Protein AF-I0HF32-F1 (afdb_monomer)

Solvent-accessible surface area (backbone atoms only — not comparable to full-atom values): 5899 Å² total; per-residue (Å²): 113,72,65,62,54,22,51,52,36,23,74,73,72,31,42,69,55,13,40,58,46,56,74,66,63,75,55,84,82,40,34,67,54,26,44,52,48,14,53,31,27,43,77,69,68,38,50,72,63,14,45,55,25,34,50,52,18,40,72,60,41,89,78,58,72,67,42,55,51,43,52,50,53,50,48,52,65,64,71,58,73,78,86,79,83,81,74,80,85,89,84,83,84,91,82,90,82,84,135

Radius of gyration: 16.31 Å; Cα contacts (8 Å, |Δi|>4): 89; chains: 1; bounding box: 28×50×36 Å

Structure (mmCIF, N/CA/C/O backbone):
data_AF-I0HF32-F1
#
_entry.id   AF-I0HF32-F1
#
loop_
_atom_site.group_PDB
_atom_site.id
_atom_site.type_symbol
_atom_site.label_atom_id
_atom_site.label_alt_id
_atom_site.label_comp_id
_atom_site.label_asym_id
_atom_site.label_entity_id
_atom_site.label_seq_id
_atom_site.pdbx_PDB_ins_code
_atom_site.Cartn_x
_atom_site.Cartn_y
_atom_site.Cartn_z
_atom_site.occupancy
_atom_site.B_iso_or_equiv
_atom_site.auth_seq_id
_atom_site.auth_comp_id
_atom_site.auth_asym_id
_atom_site.auth_atom_id
_atom_site.pdbx_PDB_model_num
ATOM 1 N N . MET A 1 1 ? 0.599 11.928 -14.408 1.00 61.50 1 MET A N 1
ATOM 2 C CA . MET A 1 1 ? 0.471 10.528 -13.948 1.00 61.50 1 MET A CA 1
ATOM 3 C C . MET A 1 1 ? -0.705 10.465 -12.986 1.00 61.50 1 MET A C 1
ATOM 5 O O . MET A 1 1 ? -0.669 11.162 -11.979 1.00 61.50 1 MET A O 1
ATOM 9 N N . GLU A 1 2 ? -1.754 9.706 -13.296 1.00 77.75 2 GLU A N 1
ATOM 10 C CA . GLU A 1 2 ? -3.002 9.668 -12.506 1.00 77.75 2 GLU A CA 1
ATOM 11 C C . GLU A 1 2 ? -2.818 9.133 -11.075 1.00 77.75 2 GLU A C 1
ATOM 13 O O . GLU A 1 2 ? -3.570 9.503 -10.177 1.00 77.75 2 GLU A O 1
ATOM 18 N N . LEU A 1 3 ? -1.748 8.372 -10.823 1.00 81.50 3 LEU A N 1
ATOM 19 C CA . LEU A 1 3 ? -1.357 7.955 -9.475 1.00 81.50 3 LEU A CA 1
ATOM 20 C C . LEU A 1 3 ? -1.070 9.148 -8.544 1.00 81.50 3 LEU A C 1
ATOM 22 O O . LEU A 1 3 ? -1.487 9.132 -7.390 1.00 81.50 3 LEU A O 1
ATOM 26 N N . ASN A 1 4 ? -0.437 10.217 -9.047 1.00 84.62 4 ASN A N 1
ATOM 27 C CA . ASN A 1 4 ? -0.168 11.421 -8.246 1.00 84.62 4 ASN A CA 1
ATOM 28 C C . ASN A 1 4 ? -1.471 12.097 -7.798 1.00 84.62 4 ASN A C 1
ATOM 30 O O . ASN A 1 4 ? -1.550 12.618 -6.690 1.00 84.62 4 ASN A O 1
ATOM 34 N N . ARG A 1 5 ? -2.509 12.051 -8.644 1.00 84.88 5 ARG A N 1
ATOM 35 C CA . ARG A 1 5 ? -3.841 12.558 -8.299 1.00 84.88 5 ARG A CA 1
ATOM 36 C C . ARG A 1 5 ? -4.499 11.689 -7.232 1.00 84.88 5 ARG A C 1
ATOM 38 O O . ARG A 1 5 ? -5.090 12.231 -6.308 1.00 84.88 5 ARG A O 1
ATOM 45 N N . ALA A 1 6 ? -4.382 10.367 -7.339 1.00 86.88 6 ALA A N 1
ATOM 46 C CA . ALA A 1 6 ? -4.932 9.452 -6.344 1.00 86.88 6 ALA A CA 1
ATOM 47 C C . ALA A 1 6 ? -4.317 9.670 -4.952 1.00 86.88 6 ALA A C 1
ATOM 49 O O . ALA A 1 6 ? -5.038 9.665 -3.960 1.00 86.88 6 ALA A O 1
ATOM 50 N N . ILE A 1 7 ? -3.003 9.920 -4.891 1.00 85.75 7 ILE A N 1
ATOM 51 C CA . ILE A 1 7 ? -2.303 10.267 -3.648 1.00 85.75 7 ILE A CA 1
ATOM 52 C C . ILE A 1 7 ? -2.806 11.607 -3.110 1.00 85.75 7 ILE A C 1
ATOM 54 O O . ILE A 1 7 ? -3.208 11.671 -1.958 1.00 85.75 7 ILE A O 1
ATOM 58 N N . ALA A 1 8 ? -2.856 12.655 -3.938 1.00 91.25 8 ALA A N 1
ATOM 59 C CA . ALA A 1 8 ? -3.351 13.960 -3.498 1.00 91.25 8 ALA A CA 1
ATOM 60 C C . ALA A 1 8 ? -4.774 13.870 -2.916 1.00 91.25 8 ALA A C 1
ATOM 62 O O . ALA A 1 8 ? -5.031 14.411 -1.848 1.00 91.25 8 ALA A O 1
ATOM 63 N N . VAL A 1 9 ? -5.664 13.113 -3.565 1.00 91.31 9 VAL A N 1
ATOM 64 C CA . VAL A 1 9 ? -7.029 12.868 -3.076 1.00 91.31 9 VAL A CA 1
ATOM 65 C C . VAL A 1 9 ? -7.038 12.055 -1.781 1.00 91.31 9 VAL A C 1
ATOM 67 O O . VAL A 1 9 ? -7.832 12.346 -0.892 1.00 91.31 9 VAL A O 1
ATOM 70 N N . ALA A 1 10 ? -6.154 11.065 -1.629 1.00 88.88 10 ALA A N 1
ATOM 71 C CA . ALA A 1 10 ? -6.032 10.320 -0.376 1.00 88.88 10 ALA A CA 1
ATOM 72 C C . ALA A 1 10 ? -5.659 11.218 0.813 1.00 88.88 10 ALA A C 1
ATOM 74 O O . ALA A 1 10 ? -6.113 10.980 1.933 1.00 88.88 10 ALA A O 1
ATOM 75 N N . GLU A 1 11 ? -4.837 12.236 0.563 1.00 89.19 11 GLU A N 1
ATOM 76 C CA . GLU A 1 11 ? -4.386 13.188 1.576 1.00 89.19 11 GLU A CA 1
ATOM 77 C C . GLU A 1 11 ? -5.440 14.262 1.885 1.00 89.19 11 GLU A C 1
ATOM 79 O O . GLU A 1 11 ? -5.537 14.699 3.027 1.00 89.19 11 GLU A O 1
ATOM 84 N N . THR A 1 12 ? -6.257 14.669 0.905 1.00 93.94 12 THR A N 1
ATOM 85 C CA . THR A 1 12 ? -7.275 15.719 1.094 1.00 93.94 12 THR A CA 1
ATOM 86 C C . THR A 1 12 ? -8.647 15.188 1.499 1.00 93.94 12 THR A C 1
ATOM 88 O O . THR A 1 12 ? -9.309 15.772 2.350 1.00 93.94 12 THR A O 1
ATOM 91 N N . GLU A 1 13 ? -9.100 14.105 0.869 1.00 90.44 13 GLU A N 1
ATOM 92 C CA . GLU A 1 13 ? -10.446 13.530 1.029 1.00 90.44 13 GLU A CA 1
ATOM 93 C C . GLU A 1 13 ? -10.428 12.211 1.815 1.00 90.44 13 GLU A C 1
ATOM 95 O O . GLU A 1 13 ? -11.476 11.671 2.169 1.00 90.44 13 GLU A O 1
ATOM 100 N N . GLY A 1 14 ? -9.237 11.687 2.103 1.00 90.56 14 GLY A N 1
ATOM 101 C CA . GLY A 1 14 ? -9.041 10.481 2.891 1.00 90.56 14 GLY A CA 1
ATOM 102 C C . GLY A 1 14 ? -8.751 9.228 2.058 1.00 90.56 14 GLY A C 1
ATOM 103 O O . GLY A 1 14 ? -8.977 9.175 0.842 1.00 90.56 14 GLY A O 1
ATOM 104 N N . PRO A 1 15 ? -8.253 8.167 2.718 1.00 90.31 15 PRO A N 1
ATOM 105 C CA . PRO A 1 15 ? -7.677 7.004 2.046 1.00 90.31 15 PRO A CA 1
ATOM 106 C C . PRO A 1 15 ? -8.678 6.239 1.170 1.00 90.31 15 PRO A C 1
ATOM 108 O O . PRO A 1 15 ? -8.294 5.664 0.154 1.00 90.31 15 PRO A O 1
ATOM 111 N N . GLU A 1 16 ? -9.964 6.274 1.515 1.00 92.06 16 GLU A N 1
ATOM 112 C CA . GLU A 1 16 ? -11.036 5.638 0.746 1.00 92.06 16 GLU A CA 1
ATOM 113 C C . GLU A 1 16 ? -11.263 6.311 -0.616 1.00 92.06 16 GLU 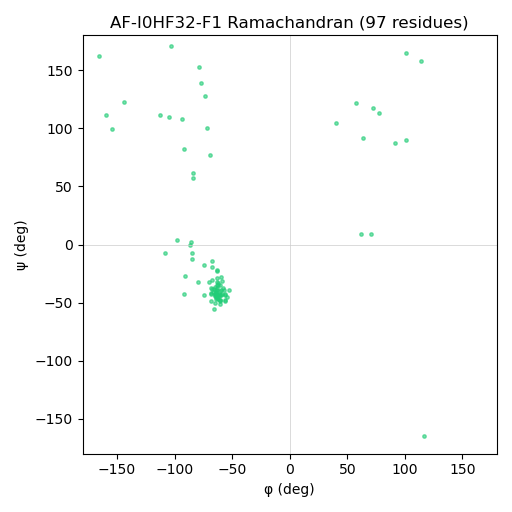A C 1
ATOM 115 O O . GLU A 1 16 ? -11.474 5.636 -1.627 1.00 92.06 16 GLU A O 1
ATOM 120 N N . ALA A 1 17 ? -11.170 7.643 -0.668 1.00 92.12 17 ALA A N 1
ATOM 121 C CA . ALA A 1 17 ? -11.303 8.403 -1.905 1.00 92.12 17 ALA A CA 1
ATOM 122 C C . ALA A 1 17 ? -10.122 8.150 -2.847 1.00 92.12 17 ALA A C 1
ATOM 124 O O . ALA A 1 17 ? -10.322 7.897 -4.038 1.00 92.12 17 ALA A O 1
ATOM 125 N N . GLY A 1 18 ? -8.904 8.125 -2.301 1.00 90.94 18 GLY A N 1
ATOM 126 C CA . GLY A 1 18 ? -7.712 7.744 -3.054 1.00 90.94 18 GLY A CA 1
ATOM 127 C C . GLY A 1 18 ? -7.798 6.316 -3.589 1.00 90.94 18 GLY A C 1
ATOM 128 O O . GLY A 1 18 ? -7.504 6.080 -4.761 1.00 90.94 18 GLY A O 1
ATOM 129 N N . LEU A 1 19 ? -8.270 5.369 -2.769 1.00 91.88 19 LEU A N 1
ATOM 130 C CA . LEU A 1 19 ? -8.378 3.960 -3.148 1.00 91.88 19 LEU A CA 1
ATOM 131 C C . LEU A 1 19 ? -9.326 3.764 -4.337 1.00 91.88 19 LEU A C 1
ATOM 133 O O . LEU A 1 19 ? -8.974 3.056 -5.276 1.00 91.88 19 LEU A O 1
ATOM 137 N N . ARG A 1 20 ? -10.476 4.454 -4.353 1.00 92.25 20 ARG A N 1
ATOM 138 C CA . ARG A 1 20 ? -11.412 4.425 -5.492 1.00 92.25 20 ARG A CA 1
ATOM 139 C C . ARG A 1 20 ? -10.761 4.860 -6.802 1.00 92.25 20 ARG A C 1
ATOM 141 O O . ARG A 1 20 ? -11.047 4.278 -7.843 1.00 92.25 20 ARG A O 1
ATOM 148 N N . ILE A 1 21 ? -9.896 5.874 -6.757 1.00 90.81 21 ILE A N 1
ATOM 149 C CA . ILE A 1 21 ? -9.162 6.320 -7.944 1.00 90.81 21 ILE A CA 1
ATOM 150 C C . ILE A 1 21 ? -8.164 5.242 -8.354 1.00 90.81 21 ILE A C 1
ATOM 152 O O . ILE A 1 21 ? -8.152 4.859 -9.517 1.00 90.81 21 ILE A O 1
ATOM 156 N N . VAL A 1 22 ? -7.376 4.725 -7.404 1.00 89.12 22 VAL A N 1
ATOM 157 C CA . VAL A 1 22 ? -6.372 3.680 -7.653 1.00 89.12 22 VAL A CA 1
ATOM 158 C C . VAL A 1 22 ? -6.988 2.428 -8.288 1.00 89.12 22 VAL A C 1
ATOM 160 O O . VAL A 1 22 ? -6.464 1.955 -9.294 1.00 89.12 22 VAL A O 1
ATOM 163 N N . ASP A 1 23 ? -8.097 1.910 -7.753 1.00 88.38 23 ASP A N 1
ATOM 164 C CA . ASP A 1 23 ? -8.789 0.738 -8.315 1.00 88.38 23 ASP A CA 1
ATOM 165 C C . ASP A 1 23 ? -9.343 1.005 -9.732 1.00 88.38 23 ASP A C 1
ATOM 167 O O . ASP A 1 23 ? -9.504 0.068 -10.513 1.00 88.38 23 ASP A O 1
ATOM 171 N N . GLY A 1 24 ? -9.577 2.270 -10.101 1.00 86.88 24 GLY A N 1
ATOM 172 C CA . GLY A 1 24 ? -10.054 2.672 -11.426 1.00 86.88 24 GLY A CA 1
ATOM 173 C C . GLY A 1 24 ? -8.971 2.856 -12.496 1.00 86.88 24 GLY A C 1
ATOM 174 O O . GLY A 1 24 ? -9.314 2.953 -13.671 1.00 86.88 24 GLY A O 1
ATOM 175 N N . LEU A 1 25 ? -7.679 2.899 -12.139 1.00 84.31 25 LEU A N 1
ATOM 176 C CA . LEU A 1 25 ? -6.609 3.226 -13.100 1.00 84.31 25 LEU A CA 1
ATOM 177 C C . LEU A 1 25 ? -6.284 2.096 -14.089 1.00 84.31 25 LEU A C 1
ATOM 179 O O . LEU A 1 25 ? -5.610 2.343 -15.083 1.00 84.31 25 LEU A O 1
ATOM 183 N N . GLY A 1 26 ? -6.683 0.849 -13.819 1.00 80.25 26 GLY A N 1
ATOM 184 C CA . GLY A 1 26 ? -6.398 -0.293 -14.702 1.00 80.25 26 GLY A CA 1
ATOM 185 C C . GLY A 1 26 ? -4.905 -0.615 -14.905 1.00 80.25 26 GLY A C 1
ATOM 186 O O . GLY A 1 26 ? -4.562 -1.442 -15.745 1.00 80.25 26 GLY A O 1
ATOM 187 N N . LEU A 1 27 ? -3.993 0.009 -14.145 1.00 82.06 27 LEU A N 1
ATOM 188 C CA . LEU A 1 27 ? -2.539 -0.191 -14.261 1.00 82.06 27 LEU A CA 1
ATOM 189 C C . LEU A 1 27 ? -2.085 -1.420 -13.456 1.00 82.06 27 LEU A C 1
ATOM 191 O O . LEU A 1 27 ? -1.309 -1.315 -12.504 1.00 82.06 27 LEU A O 1
ATOM 195 N N . HIS A 1 28 ? -2.598 -2.594 -13.823 1.00 75.19 28 HIS A N 1
ATOM 196 C CA . HIS A 1 28 ? -2.403 -3.839 -13.075 1.00 75.19 28 HIS A CA 1
ATOM 197 C C . HIS A 1 28 ? -0.959 -4.364 -13.076 1.00 75.19 28 HIS A C 1
ATOM 199 O O . HIS A 1 28 ? -0.606 -5.109 -12.168 1.00 75.19 28 HIS A O 1
ATOM 205 N N . ASP A 1 29 ? -0.109 -3.943 -14.009 1.00 79.94 29 ASP A N 1
ATOM 206 C CA . ASP A 1 29 ? 1.311 -4.328 -14.055 1.00 79.94 29 ASP A CA 1
ATOM 207 C C . ASP A 1 29 ? 2.239 -3.272 -13.435 1.00 79.94 29 ASP A C 1
ATOM 209 O O . ASP A 1 29 ? 3.464 -3.406 -13.433 1.00 79.94 29 ASP A O 1
ATOM 213 N N . PHE A 1 30 ? 1.680 -2.199 -12.868 1.00 84.06 30 PHE A N 1
ATOM 214 C CA . PHE A 1 30 ? 2.474 -1.119 -12.298 1.00 84.06 30 PHE A CA 1
ATOM 215 C C . PHE A 1 30 ? 2.704 -1.329 -10.799 1.00 84.06 30 PHE A C 1
ATOM 217 O O . PHE A 1 30 ? 1.806 -1.135 -9.980 1.00 84.06 30 PHE A O 1
ATOM 224 N N . ARG A 1 31 ? 3.935 -1.686 -10.403 1.00 84.06 31 ARG A N 1
ATOM 225 C CA . ARG A 1 31 ? 4.273 -1.967 -8.991 1.00 84.06 31 ARG A CA 1
ATOM 226 C C . ARG A 1 31 ? 3.873 -0.845 -8.022 1.00 84.06 31 ARG A C 1
ATOM 228 O O . ARG A 1 31 ? 3.361 -1.131 -6.945 1.00 84.06 31 ARG A O 1
ATOM 235 N N . TYR A 1 32 ? 4.043 0.423 -8.416 1.00 85.06 32 TYR A N 1
ATOM 236 C CA . TYR A 1 32 ? 3.715 1.573 -7.566 1.00 85.06 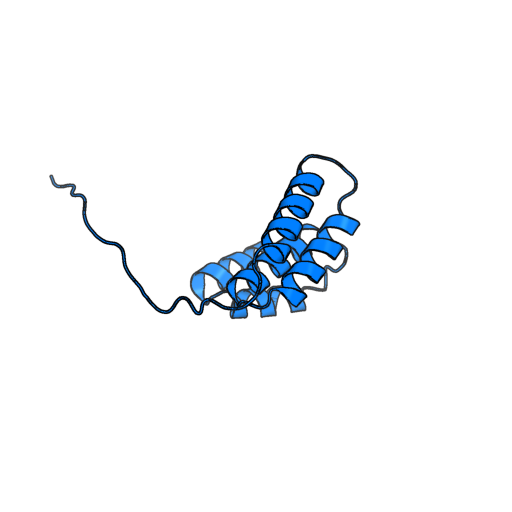32 TYR A CA 1
ATOM 237 C C . TYR A 1 32 ? 2.212 1.710 -7.331 1.00 85.06 32 TYR A C 1
ATOM 239 O O . TYR A 1 32 ? 1.814 2.117 -6.245 1.00 85.06 32 TYR A O 1
ATOM 247 N N . LEU A 1 33 ? 1.382 1.296 -8.297 1.00 89.44 33 LEU A N 1
ATOM 248 C CA . LEU A 1 33 ? -0.064 1.236 -8.105 1.00 89.44 33 LEU A CA 1
ATOM 249 C C . LEU A 1 33 ? -0.409 0.274 -6.962 1.00 89.44 33 LEU A C 1
ATOM 251 O O . LEU A 1 33 ? -1.150 0.638 -6.051 1.00 89.44 33 LEU A O 1
ATOM 255 N N . HIS A 1 34 ? 0.169 -0.928 -6.971 1.00 90.25 34 HIS A N 1
ATOM 256 C CA . HIS A 1 34 ? -0.091 -1.933 -5.938 1.00 90.25 34 HIS A CA 1
ATOM 257 C C . HIS A 1 34 ? 0.468 -1.539 -4.570 1.00 90.25 34 HIS A C 1
ATOM 259 O O . HIS A 1 34 ? -0.197 -1.771 -3.562 1.00 90.25 34 HIS A O 1
ATOM 265 N N . SER A 1 35 ? 1.637 -0.894 -4.519 1.00 89.12 35 SER A N 1
ATOM 266 C CA . SER A 1 35 ? 2.201 -0.358 -3.273 1.00 89.12 35 SER A CA 1
ATOM 267 C C . SER A 1 35 ? 1.321 0.739 -2.666 1.00 89.12 35 SER A C 1
ATOM 269 O O . SER A 1 35 ? 1.032 0.696 -1.471 1.00 89.12 35 SER A O 1
ATOM 271 N N . THR A 1 36 ? 0.846 1.693 -3.476 1.00 90.75 36 THR A N 1
ATOM 272 C CA . THR A 1 36 ? -0.075 2.744 -3.016 1.00 90.75 36 THR A CA 1
ATOM 273 C C . THR A 1 36 ? -1.412 2.151 -2.578 1.00 90.75 36 THR A C 1
ATOM 275 O O . THR A 1 36 ? -1.902 2.486 -1.503 1.00 90.75 36 THR A O 1
ATOM 278 N N . ARG A 1 37 ? -1.979 1.214 -3.351 1.00 92.81 37 ARG A N 1
ATOM 279 C CA . ARG A 1 37 ? -3.210 0.496 -2.986 1.00 92.81 37 ARG A CA 1
ATOM 280 C C . ARG A 1 37 ? -3.080 -0.175 -1.618 1.00 92.81 37 ARG A C 1
ATOM 282 O O . ARG A 1 37 ? -3.985 -0.071 -0.796 1.00 92.81 37 ARG A O 1
ATOM 289 N N . ALA A 1 38 ? -1.953 -0.839 -1.368 1.00 91.81 38 ALA A N 1
ATOM 290 C CA . ALA A 1 38 ? -1.698 -1.532 -0.114 1.00 91.81 38 ALA A CA 1
ATOM 291 C C . ALA A 1 38 ? -1.617 -0.583 1.092 1.00 91.81 38 ALA A C 1
ATOM 293 O O . ALA A 1 38 ? -2.210 -0.870 2.129 1.00 91.81 38 ALA A O 1
ATOM 294 N N . GLU A 1 39 ? -0.947 0.563 0.948 1.00 90.31 39 GLU A N 1
ATOM 295 C CA . GLU A 1 39 ? -0.855 1.580 2.006 1.00 90.31 39 GLU A CA 1
ATOM 296 C C . GLU A 1 39 ? -2.232 2.176 2.345 1.00 90.31 39 GLU A C 1
ATOM 298 O O . GLU A 1 39 ? -2.593 2.307 3.514 1.00 90.31 39 GLU A O 1
ATOM 303 N N . LEU A 1 40 ? -3.049 2.477 1.330 1.00 91.56 40 LEU A N 1
ATOM 304 C CA . LEU A 1 40 ? -4.406 2.992 1.536 1.00 91.56 40 LEU A CA 1
ATOM 305 C C . LEU A 1 40 ? -5.304 1.963 2.232 1.00 91.56 40 LEU A C 1
ATOM 307 O O . LEU A 1 40 ? -6.013 2.300 3.177 1.00 91.56 40 LEU A O 1
ATOM 311 N N . LEU A 1 41 ? -5.230 0.695 1.819 1.00 92.00 41 LEU A N 1
ATOM 312 C CA . LEU A 1 41 ? -5.959 -0.402 2.459 1.00 92.00 41 LEU A CA 1
AT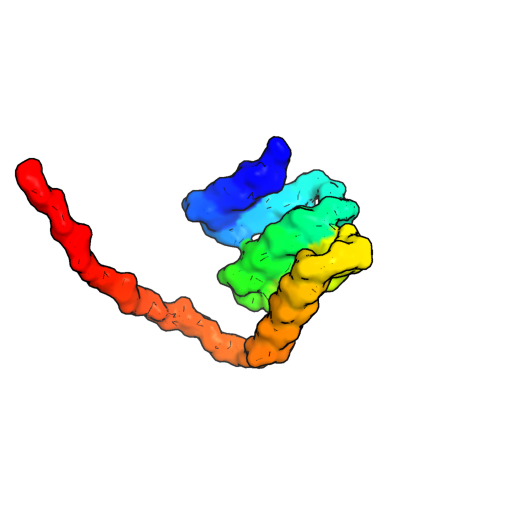OM 313 C C . LEU A 1 41 ? -5.517 -0.612 3.912 1.00 92.00 41 LEU A C 1
ATOM 315 O O . LEU A 1 41 ? -6.361 -0.857 4.770 1.00 92.00 41 LEU A O 1
ATOM 319 N N . ARG A 1 42 ? -4.221 -0.462 4.211 1.00 89.94 42 ARG A N 1
ATOM 320 C CA . ARG A 1 42 ? -3.699 -0.523 5.582 1.00 89.94 42 ARG A CA 1
ATOM 321 C C . ARG A 1 42 ? -4.272 0.591 6.454 1.00 89.94 42 ARG A C 1
ATOM 323 O O . ARG A 1 42 ? -4.760 0.306 7.541 1.00 89.94 42 ARG A O 1
ATOM 330 N N . ARG A 1 43 ? -4.281 1.836 5.962 1.00 88.12 43 ARG A N 1
ATOM 331 C CA . ARG A 1 43 ? -4.878 2.990 6.666 1.00 88.12 43 ARG A CA 1
ATOM 332 C C . ARG A 1 43 ? -6.376 2.811 6.938 1.00 88.12 43 ARG A C 1
ATOM 334 O O . ARG A 1 43 ? -6.881 3.360 7.907 1.00 88.12 43 ARG A O 1
ATOM 341 N N . LEU A 1 44 ? -7.068 2.035 6.104 1.00 90.25 44 LEU A N 1
ATOM 342 C CA . LEU A 1 44 ? -8.480 1.675 6.270 1.00 90.25 44 LEU A CA 1
ATOM 343 C C . LEU A 1 44 ? -8.701 0.447 7.176 1.00 90.25 44 LEU A C 1
ATOM 345 O O . LEU A 1 44 ? -9.830 -0.021 7.294 1.00 90.25 44 LEU A O 1
ATOM 349 N N . GLY A 1 45 ? -7.648 -0.141 7.755 1.00 89.06 45 GLY A N 1
ATOM 350 C CA . GLY A 1 45 ? -7.742 -1.377 8.543 1.00 89.06 45 GLY A CA 1
ATOM 351 C C . GLY A 1 45 ? -8.044 -2.634 7.713 1.00 89.06 45 GLY A C 1
ATOM 352 O O . GLY A 1 45 ? -8.280 -3.710 8.259 1.00 89.06 45 GLY A O 1
ATOM 353 N N . ARG A 1 46 ? -8.012 -2.540 6.377 1.00 91.69 46 ARG A N 1
ATOM 354 C CA . ARG A 1 46 ? -8.256 -3.646 5.435 1.00 91.69 46 ARG A CA 1
ATOM 355 C C . ARG A 1 46 ? -6.973 -4.453 5.216 1.00 91.69 46 ARG A C 1
ATOM 357 O O . ARG A 1 46 ? -6.492 -4.625 4.095 1.00 91.69 46 ARG A O 1
ATOM 364 N N . THR A 1 47 ? -6.410 -4.963 6.311 1.00 89.31 47 THR A N 1
ATOM 365 C CA . THR A 1 47 ? -5.086 -5.610 6.378 1.00 89.31 47 THR A CA 1
ATOM 366 C C . THR A 1 47 ? -4.954 -6.808 5.435 1.00 89.31 47 THR A C 1
ATOM 368 O O . THR A 1 47 ? -3.904 -6.996 4.822 1.00 89.31 47 THR A O 1
ATOM 371 N N . GLY A 1 48 ? -6.012 -7.611 5.268 1.00 90.25 48 GLY A N 1
ATOM 372 C CA . GLY A 1 48 ? -6.004 -8.750 4.341 1.00 90.25 48 GLY A CA 1
ATOM 373 C C . GLY A 1 48 ? -5.759 -8.318 2.894 1.00 90.25 48 GLY A C 1
ATOM 374 O O . GLY A 1 48 ? -4.827 -8.788 2.245 1.00 90.25 48 GLY A O 1
ATOM 375 N N . GLU A 1 49 ? -6.529 -7.340 2.425 1.00 91.12 49 GLU A N 1
ATOM 376 C CA . GLU A 1 49 ? -6.411 -6.822 1.061 1.00 91.12 49 GLU A CA 1
ATOM 377 C C . GLU A 1 49 ? -5.121 -6.022 0.854 1.00 91.12 49 GLU A C 1
ATOM 379 O O . GLU A 1 49 ? -4.540 -6.063 -0.234 1.00 91.12 49 GLU A O 1
ATOM 384 N N . ALA A 1 50 ? -4.641 -5.336 1.898 1.00 91.62 50 ALA A N 1
ATOM 385 C CA . ALA A 1 50 ? -3.343 -4.671 1.889 1.00 91.62 50 ALA A CA 1
ATOM 386 C C . ALA A 1 50 ? -2.204 -5.673 1.646 1.00 91.62 50 ALA A C 1
ATOM 388 O O . ALA A 1 50 ? -1.329 -5.428 0.813 1.00 91.62 50 ALA A O 1
ATOM 389 N N . ARG A 1 51 ? -2.237 -6.843 2.303 1.00 91.88 51 ARG A N 1
ATOM 390 C CA . ARG A 1 51 ? -1.245 -7.904 2.069 1.00 91.88 51 ARG A CA 1
ATOM 391 C C . ARG A 1 51 ? -1.282 -8.409 0.632 1.00 91.88 51 ARG A C 1
ATOM 393 O O . ARG A 1 51 ? -0.223 -8.567 0.029 1.00 91.88 51 ARG A O 1
ATOM 400 N N . ASP A 1 52 ? -2.460 -8.650 0.063 1.00 92.50 52 ASP A N 1
ATOM 401 C CA . ASP A 1 52 ? -2.554 -9.117 -1.324 1.00 92.50 52 ASP A CA 1
ATOM 402 C C . ASP A 1 52 ? -2.055 -8.074 -2.329 1.00 92.50 52 ASP A C 1
ATOM 404 O O . ASP A 1 52 ? -1.373 -8.421 -3.295 1.00 92.50 52 ASP A O 1
ATOM 408 N N . ALA A 1 53 ? -2.310 -6.789 -2.077 1.00 92.69 53 ALA A N 1
ATOM 409 C CA . ALA A 1 53 ? -1.746 -5.708 -2.875 1.00 92.69 53 ALA A CA 1
ATOM 410 C C . ALA A 1 53 ? -0.208 -5.651 -2.761 1.00 92.69 53 ALA A C 1
ATOM 412 O O . ALA A 1 53 ? 0.476 -5.654 -3.784 1.00 92.69 53 ALA A O 1
ATOM 413 N N . TYR A 1 54 ? 0.368 -5.722 -1.555 1.00 92.25 54 TYR A N 1
ATOM 414 C CA . TYR A 1 54 ? 1.828 -5.768 -1.395 1.00 92.25 54 TYR A CA 1
ATOM 415 C C . TYR A 1 54 ? 2.467 -7.012 -2.030 1.00 92.25 54 TYR A C 1
ATOM 417 O O . TYR A 1 54 ? 3.561 -6.923 -2.589 1.00 92.25 54 TYR 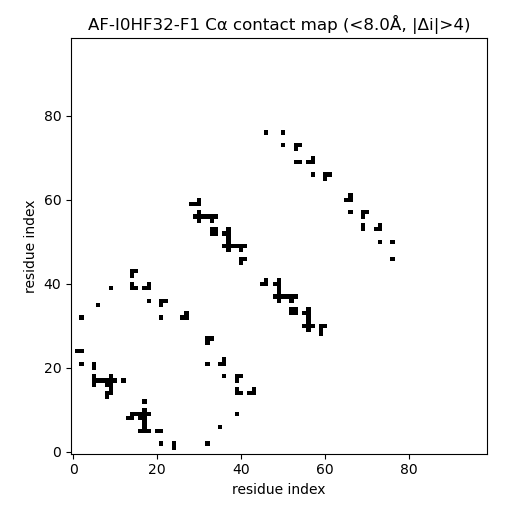A O 1
ATOM 425 N N . ARG A 1 55 ? 1.793 -8.171 -2.012 1.00 91.19 55 ARG A N 1
ATOM 426 C CA . ARG A 1 55 ? 2.260 -9.377 -2.719 1.00 91.19 55 ARG A CA 1
ATOM 427 C C . ARG A 1 55 ? 2.324 -9.162 -4.229 1.00 91.19 55 ARG A C 1
ATOM 4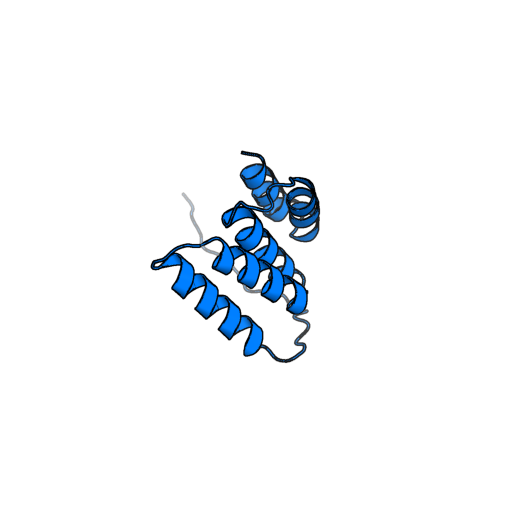29 O O . ARG A 1 55 ? 3.318 -9.549 -4.839 1.00 91.19 55 ARG A O 1
ATOM 436 N N . ARG A 1 56 ? 1.312 -8.521 -4.824 1.00 90.94 56 ARG A N 1
ATOM 437 C CA . ARG A 1 56 ? 1.311 -8.160 -6.254 1.00 90.94 56 ARG A CA 1
ATOM 438 C C . ARG A 1 56 ? 2.419 -7.161 -6.579 1.00 90.94 56 ARG A C 1
ATOM 440 O O . ARG A 1 56 ? 3.171 -7.385 -7.521 1.00 90.94 56 ARG A O 1
ATOM 447 N N . ALA A 1 57 ? 2.589 -6.125 -5.756 1.00 90.75 57 ALA A N 1
ATOM 448 C CA . ALA A 1 57 ? 3.690 -5.168 -5.896 1.00 90.75 57 ALA A CA 1
ATOM 449 C C . ALA A 1 57 ? 5.060 -5.866 -5.878 1.00 90.75 57 ALA A C 1
ATOM 451 O O . ALA A 1 57 ? 5.924 -5.570 -6.703 1.00 90.75 57 ALA A O 1
ATOM 452 N N . ARG A 1 58 ? 5.240 -6.835 -4.971 1.00 90.00 58 ARG A N 1
ATOM 453 C CA . ARG A 1 58 ? 6.466 -7.633 -4.854 1.00 90.00 58 ARG A CA 1
ATOM 454 C C . ARG A 1 58 ? 6.683 -8.532 -6.069 1.00 90.00 58 ARG A C 1
ATOM 456 O O . ARG A 1 58 ? 7.815 -8.643 -6.516 1.00 90.00 58 ARG A O 1
ATOM 463 N N . ALA A 1 59 ? 5.631 -9.155 -6.598 1.00 89.06 59 ALA A N 1
ATOM 464 C CA . ALA A 1 59 ? 5.722 -10.004 -7.788 1.00 89.06 59 ALA A CA 1
ATOM 465 C C . ALA A 1 59 ? 6.156 -9.222 -9.040 1.00 89.06 59 ALA A C 1
ATOM 467 O O . ALA A 1 59 ? 6.862 -9.765 -9.878 1.00 89.06 59 ALA A O 1
ATOM 468 N N . LEU A 1 60 ? 5.775 -7.944 -9.130 1.00 88.19 60 LEU A N 1
ATOM 469 C CA . LEU A 1 60 ? 6.154 -7.021 -10.209 1.00 88.19 60 LEU A CA 1
ATOM 470 C C . LEU A 1 60 ? 7.494 -6.303 -9.958 1.00 88.19 60 LEU A C 1
ATOM 472 O O . LEU A 1 60 ? 7.908 -5.455 -10.749 1.00 88.19 60 LEU A O 1
ATOM 476 N N . THR A 1 61 ? 8.147 -6.582 -8.828 1.00 87.38 61 THR A N 1
ATOM 477 C CA . THR A 1 61 ? 9.442 -6.002 -8.462 1.00 87.38 61 THR A CA 1
ATOM 478 C C . THR A 1 61 ? 10.528 -7.048 -8.667 1.00 87.38 61 THR A C 1
ATOM 480 O O . THR A 1 61 ? 10.607 -8.021 -7.914 1.00 87.38 61 THR A O 1
ATOM 483 N N . ASP A 1 62 ? 11.364 -6.819 -9.679 1.00 78.50 62 ASP A N 1
ATOM 484 C CA . ASP A 1 62 ? 12.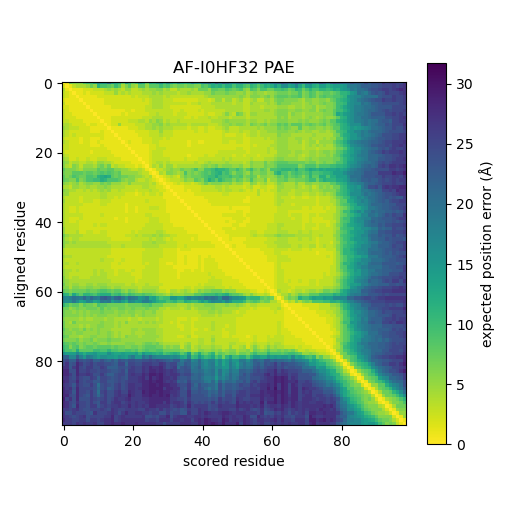352 -7.796 -10.136 1.00 78.50 62 ASP A CA 1
ATOM 485 C C . ASP A 1 62 ? 13.437 -8.055 -9.075 1.00 78.50 62 ASP A C 1
ATOM 487 O O . ASP A 1 62 ? 13.550 -9.187 -8.616 1.00 78.50 62 ASP A O 1
ATOM 491 N N . ASP A 1 63 ? 14.151 -7.031 -8.573 1.00 67.44 63 ASP A N 1
ATOM 492 C CA . ASP A 1 63 ? 15.112 -7.211 -7.468 1.00 67.44 63 ASP A CA 1
ATOM 493 C C . ASP A 1 63 ? 15.565 -5.889 -6.798 1.00 67.44 63 ASP A C 1
ATOM 495 O O . ASP A 1 63 ? 15.404 -4.804 -7.362 1.00 67.44 63 ASP A O 1
ATOM 499 N N . GLY A 1 64 ? 16.133 -5.965 -5.584 1.00 77.50 64 GLY A N 1
ATOM 500 C CA . GLY A 1 64 ? 16.741 -4.828 -4.869 1.00 77.50 64 GLY A CA 1
ATOM 501 C C . GLY A 1 64 ? 16.095 -4.406 -3.536 1.00 77.50 64 GLY A C 1
ATOM 502 O O . GLY A 1 64 ? 15.321 -5.129 -2.906 1.00 77.50 64 GLY A O 1
ATOM 503 N N . ALA A 1 65 ? 16.448 -3.199 -3.072 1.00 81.62 65 ALA A N 1
ATOM 504 C CA . ALA A 1 65 ? 16.002 -2.628 -1.792 1.00 81.62 65 ALA A CA 1
ATOM 505 C C . ALA A 1 65 ? 14.469 -2.505 -1.678 1.00 81.62 65 ALA A C 1
ATOM 507 O O . ALA A 1 65 ? 13.914 -2.682 -0.594 1.00 81.62 65 ALA A O 1
ATOM 508 N N . GLU A 1 66 ? 13.789 -2.276 -2.804 1.00 82.06 66 GLU A N 1
ATOM 509 C CA . GLU A 1 66 ? 12.327 -2.180 -2.897 1.00 82.06 66 GLU A CA 1
ATOM 510 C C . GLU A 1 66 ? 11.649 -3.515 -2.528 1.00 82.06 66 GLU A C 1
ATOM 512 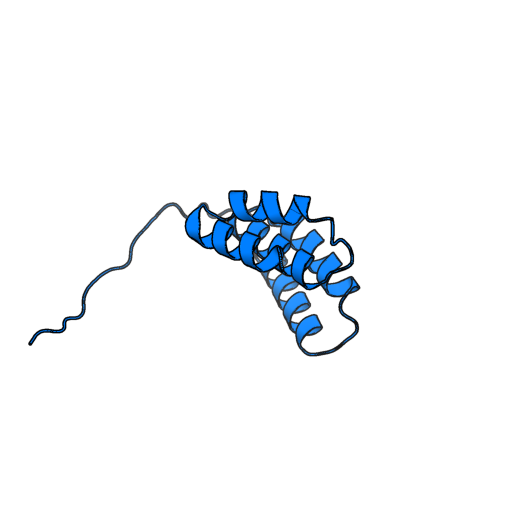O O . GLU A 1 66 ? 10.683 -3.541 -1.768 1.00 82.06 66 GLU A O 1
ATOM 517 N N . ARG A 1 67 ? 12.200 -4.655 -2.972 1.00 85.75 67 ARG A N 1
ATOM 518 C CA . ARG A 1 67 ? 11.672 -5.986 -2.629 1.00 85.75 67 ARG A CA 1
ATOM 519 C C . ARG A 1 67 ? 11.771 -6.254 -1.127 1.00 85.75 67 ARG A C 1
ATOM 521 O O . ARG A 1 67 ? 10.794 -6.687 -0.521 1.00 85.75 67 ARG A O 1
ATOM 528 N N . ARG A 1 68 ? 12.911 -5.908 -0.515 1.00 87.06 68 ARG A N 1
ATOM 529 C CA . ARG A 1 68 ? 13.124 -6.007 0.942 1.00 87.06 68 ARG A CA 1
ATOM 530 C C . ARG A 1 68 ? 12.187 -5.094 1.729 1.00 87.06 68 ARG A C 1
ATOM 532 O O . ARG A 1 68 ? 11.693 -5.486 2.785 1.00 87.06 68 ARG A O 1
ATOM 539 N N . PHE A 1 69 ? 11.932 -3.888 1.225 1.00 87.06 69 PHE A N 1
ATOM 540 C CA . PHE A 1 69 ? 10.956 -2.972 1.812 1.00 87.06 69 PHE A CA 1
ATOM 541 C C . PHE A 1 69 ? 9.547 -3.587 1.813 1.00 87.06 69 PHE A C 1
ATOM 543 O O . PHE A 1 69 ? 8.892 -3.617 2.855 1.00 87.06 69 PHE A O 1
ATOM 550 N N . LEU A 1 70 ? 9.114 -4.153 0.683 1.00 88.25 70 LEU A N 1
ATOM 551 C CA . LEU A 1 70 ? 7.810 -4.813 0.559 1.00 88.25 70 LEU A CA 1
ATOM 552 C C . LEU A 1 70 ? 7.694 -6.057 1.455 1.00 88.25 70 LEU A C 1
ATOM 554 O O . LEU A 1 70 ? 6.652 -6.286 2.066 1.00 88.25 70 LEU A O 1
ATOM 558 N N . GLU A 1 71 ? 8.760 -6.848 1.581 1.00 89.00 71 GLU A N 1
ATOM 559 C CA . GLU A 1 71 ? 8.810 -8.002 2.489 1.00 89.00 71 GLU A CA 1
ATOM 560 C C . GLU A 1 71 ? 8.706 -7.595 3.962 1.00 89.00 71 GLU A C 1
ATOM 562 O O . GLU A 1 71 ? 7.965 -8.225 4.722 1.00 89.00 71 GLU A O 1
ATOM 567 N N . ARG A 1 72 ? 9.388 -6.515 4.364 1.00 88.19 72 ARG A N 1
ATOM 568 C CA . ARG A 1 72 ? 9.257 -5.958 5.716 1.00 88.19 72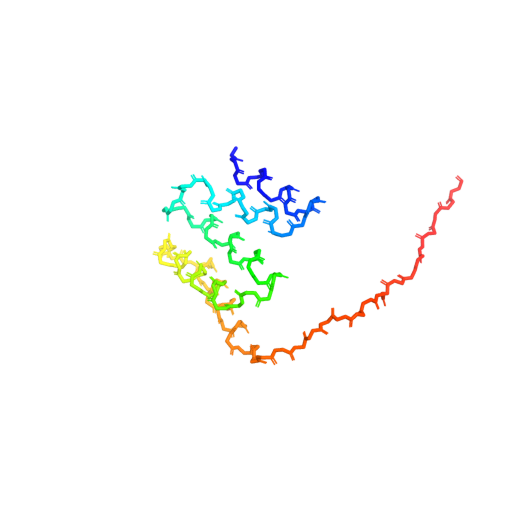 ARG A CA 1
ATOM 569 C C . ARG A 1 72 ? 7.817 -5.526 5.988 1.00 88.19 72 ARG A C 1
ATOM 571 O O . ARG A 1 72 ? 7.254 -5.959 6.987 1.00 88.19 72 ARG A O 1
ATOM 578 N N . ARG A 1 73 ? 7.192 -4.791 5.063 1.00 87.25 73 ARG A N 1
ATOM 579 C CA . ARG A 1 73 ? 5.788 -4.361 5.184 1.00 87.25 73 ARG A CA 1
ATOM 580 C C . ARG A 1 73 ? 4.817 -5.532 5.308 1.00 87.25 73 ARG A C 1
ATOM 582 O O . ARG A 1 73 ? 3.920 -5.508 6.144 1.00 87.25 73 ARG A O 1
ATOM 589 N N . LEU A 1 74 ? 5.016 -6.588 4.522 1.00 88.25 74 LEU A N 1
ATOM 590 C CA . LEU A 1 74 ? 4.224 -7.818 4.625 1.00 88.25 74 LEU A CA 1
ATOM 591 C C . LEU A 1 74 ? 4.386 -8.517 5.981 1.00 88.25 74 LEU A C 1
ATOM 593 O O . LEU A 1 74 ? 3.433 -9.129 6.460 1.00 88.25 74 LEU A O 1
ATOM 597 N N . THR A 1 75 ? 5.572 -8.428 6.582 1.00 89.25 75 THR A N 1
ATOM 598 C CA . THR A 1 75 ? 5.870 -9.015 7.894 1.00 89.25 75 THR A CA 1
ATOM 599 C C . THR A 1 75 ? 5.230 -8.201 9.016 1.00 89.25 75 THR A C 1
ATOM 601 O O . THR A 1 75 ? 4.600 -8.782 9.892 1.00 89.25 75 THR A O 1
ATOM 604 N N . GLU A 1 76 ? 5.306 -6.868 8.950 1.00 85.88 76 GLU A N 1
ATOM 605 C CA . GLU A 1 76 ? 4.616 -5.958 9.877 1.00 85.88 76 GLU A CA 1
ATOM 606 C C . GLU A 1 76 ? 3.099 -6.231 9.883 1.00 85.88 76 GLU A C 1
ATOM 608 O O . GLU A 1 76 ? 2.524 -6.497 10.931 1.00 85.88 76 GLU A O 1
ATOM 613 N N . LEU A 1 77 ? 2.472 -6.334 8.705 1.00 84.12 77 LEU A N 1
ATOM 614 C CA . LEU A 1 77 ? 1.036 -6.642 8.564 1.00 84.12 77 LEU A CA 1
ATOM 615 C C . LEU A 1 77 ? 0.624 -8.062 8.988 1.00 84.12 77 LEU A C 1
ATOM 617 O O . LEU A 1 77 ? -0.573 -8.374 9.050 1.00 84.12 77 LEU A O 1
ATOM 621 N N . ALA A 1 78 ? 1.588 -8.967 9.155 1.00 78.31 78 ALA A N 1
ATOM 622 C CA . ALA A 1 78 ? 1.364 -10.304 9.697 1.00 78.31 78 ALA A CA 1
ATOM 623 C C . ALA A 1 78 ? 1.548 -10.333 11.222 1.00 78.31 78 ALA A C 1
ATOM 625 O O . ALA A 1 78 ? 0.930 -11.164 11.884 1.00 78.31 78 ALA A O 1
ATOM 626 N N . ALA A 1 79 ? 2.371 -9.427 11.756 1.00 71.25 79 ALA A N 1
ATOM 627 C CA . ALA A 1 79 ? 2.639 -9.253 13.179 1.00 71.25 79 ALA A CA 1
ATOM 628 C C . ALA A 1 79 ? 1.618 -8.353 13.895 1.00 71.25 79 ALA A C 1
ATOM 630 O O . ALA A 1 79 ? 1.655 -8.284 15.118 1.00 71.25 79 ALA A O 1
ATOM 631 N N . GLU A 1 80 ? 0.705 -7.708 13.166 1.00 61.50 80 GLU A N 1
ATOM 632 C CA . GLU A 1 80 ? -0.496 -7.064 13.710 1.00 61.50 80 GLU A CA 1
ATOM 633 C C . GLU A 1 80 ? -1.681 -8.061 13.696 1.00 61.50 80 GLU A C 1
ATOM 635 O O . GLU A 1 80 ? -2.468 -8.073 12.738 1.00 61.50 80 GLU A O 1
ATOM 640 N N . PRO A 1 81 ? -1.835 -8.968 14.687 1.00 47.03 81 PRO A N 1
ATOM 641 C CA . PRO A 1 81 ? -3.079 -9.700 14.846 1.00 47.03 81 PRO A CA 1
ATOM 642 C C . PRO A 1 81 ? -4.141 -8.748 15.409 1.00 47.03 81 PRO A C 1
ATOM 644 O O . PRO A 1 81 ? -3.923 -8.106 16.424 1.00 47.03 81 PRO A O 1
ATOM 647 N N . ALA A 1 82 ? -5.287 -8.698 14.730 1.00 48.41 82 ALA A N 1
ATOM 648 C CA . ALA A 1 82 ? -6.598 -8.292 15.239 1.00 48.41 82 ALA A CA 1
ATOM 649 C C . ALA A 1 82 ? -6.661 -7.091 16.215 1.00 48.41 82 ALA A C 1
ATOM 651 O O . ALA A 1 82 ? -6.515 -7.243 17.420 1.00 48.41 82 ALA A O 1
ATOM 652 N N . THR A 1 83 ? -7.107 -5.955 15.671 1.00 50.56 83 THR A N 1
ATOM 653 C CA . THR A 1 83 ? -8.009 -5.007 16.348 1.00 50.56 83 THR A CA 1
ATOM 654 C C . THR A 1 83 ? -7.474 -4.328 17.613 1.00 50.56 83 THR A C 1
ATOM 656 O O . THR A 1 83 ? -7.793 -4.716 18.730 1.00 50.56 83 THR A O 1
ATOM 659 N N . GLU A 1 84 ? -6.859 -3.165 17.419 1.00 36.59 84 GLU A N 1
ATOM 660 C CA . GLU A 1 84 ? -7.120 -2.012 18.283 1.00 36.59 84 GLU A CA 1
ATOM 661 C C . GLU A 1 84 ? -7.825 -0.951 17.422 1.00 36.59 84 GLU A C 1
ATOM 663 O O . GLU A 1 84 ? -7.224 -0.430 16.478 1.00 36.59 84 GLU A O 1
ATOM 668 N N . PRO A 1 85 ? -9.118 -0.649 17.652 1.00 43.41 85 PRO A N 1
ATOM 669 C CA . PRO A 1 85 ? -9.723 0.529 17.064 1.00 43.41 85 PRO A CA 1
ATOM 670 C C . PRO A 1 85 ? -9.136 1.729 17.808 1.00 43.41 85 PRO A C 1
ATOM 672 O O . PRO A 1 85 ? -9.557 2.039 18.920 1.00 43.41 85 PRO A O 1
ATOM 675 N N . ALA A 1 86 ? -8.146 2.389 17.209 1.00 42.88 86 ALA A N 1
ATOM 676 C CA . ALA A 1 86 ? -7.663 3.681 17.678 1.00 42.88 86 ALA A CA 1
ATOM 677 C C . ALA A 1 86 ? -8.739 4.750 17.414 1.00 42.88 86 ALA A C 1
ATOM 679 O O . ALA A 1 86 ? -8.670 5.527 16.463 1.00 42.88 86 ALA A O 1
ATOM 680 N N . THR A 1 87 ? -9.766 4.760 18.259 1.00 47.31 87 THR A N 1
ATOM 681 C CA . THR A 1 87 ? -10.357 6.017 18.706 1.00 47.31 87 THR A CA 1
ATOM 682 C C . THR A 1 87 ? -9.403 6.593 19.753 1.00 47.31 87 THR A C 1
ATOM 684 O O . THR A 1 87 ? -8.923 5.845 20.598 1.00 47.31 87 THR A O 1
ATOM 687 N N . GLU A 1 88 ? -9.196 7.912 19.691 1.00 38.81 88 GLU A N 1
ATOM 688 C CA . GLU A 1 88 ? -8.381 8.777 20.570 1.00 38.81 88 GLU A CA 1
ATOM 689 C C . GLU A 1 88 ? -7.005 9.135 19.962 1.00 38.81 88 GLU A C 1
ATOM 691 O O . GLU A 1 88 ? -6.078 8.339 19.933 1.00 38.81 88 GLU A O 1
ATOM 696 N N . SER A 1 89 ? -6.874 10.227 19.200 1.00 41.84 89 SER A N 1
ATOM 697 C CA . SER A 1 89 ? -7.014 11.656 19.550 1.00 41.84 89 SER A CA 1
ATOM 698 C C . SER A 1 89 ? -5.858 12.205 20.403 1.00 41.84 89 SER A C 1
ATOM 700 O O . SER A 1 89 ? -5.705 11.853 21.563 1.00 41.84 89 SER A O 1
ATOM 702 N N . ALA A 1 90 ? -5.162 13.180 19.803 1.00 41.75 90 ALA A N 1
ATOM 703 C CA . ALA A 1 90 ? -4.417 14.291 20.407 1.00 41.75 90 ALA A CA 1
ATOM 704 C C . ALA A 1 90 ? -3.018 14.060 21.030 1.00 41.75 90 ALA A C 1
ATOM 706 O O . ALA A 1 90 ? -2.857 13.582 22.145 1.00 41.75 90 ALA A O 1
ATOM 707 N N . ALA A 1 91 ? -2.021 14.656 20.370 1.00 35.00 91 ALA A N 1
ATOM 708 C CA . ALA A 1 91 ? -1.032 15.550 20.983 1.00 35.00 91 ALA A CA 1
ATOM 709 C C . ALA A 1 91 ? -0.731 16.634 19.926 1.00 35.00 91 ALA A C 1
ATOM 711 O O . ALA A 1 91 ? -0.437 16.291 18.786 1.00 35.00 91 ALA A O 1
ATOM 712 N N . GLY A 1 92 ? -0.898 17.938 20.148 1.00 32.50 92 GLY A N 1
ATOM 713 C CA . GLY A 1 92 ? -0.621 18.727 21.355 1.00 32.50 92 GLY A CA 1
ATOM 714 C C . GLY A 1 92 ? 0.522 19.721 21.036 1.00 32.50 92 GLY A C 1
ATOM 715 O O . GLY A 1 92 ? 1.225 19.504 20.060 1.00 32.50 92 GLY A O 1
ATOM 716 N N . PRO A 1 93 ? 0.687 20.840 21.761 1.00 46.19 93 PRO A N 1
ATOM 717 C CA . PRO A 1 93 ? 0.686 22.184 21.161 1.00 46.19 93 PRO A CA 1
ATOM 718 C C . PRO A 1 93 ? 2.053 22.888 20.972 1.00 46.19 93 PRO A C 1
ATOM 720 O O . PRO A 1 93 ? 3.060 22.481 21.533 1.00 46.19 93 PRO A O 1
ATOM 723 N N . ALA A 1 94 ? 1.982 24.015 20.241 1.00 35.78 94 ALA A N 1
ATOM 724 C CA . ALA A 1 94 ? 2.747 25.276 20.329 1.00 35.78 94 ALA A CA 1
ATOM 725 C C . ALA A 1 94 ? 4.289 25.297 20.215 1.00 35.78 94 ALA A C 1
ATOM 727 O O . ALA A 1 94 ? 5.007 24.825 21.084 1.00 35.78 94 ALA A O 1
ATOM 728 N N . THR A 1 95 ? 4.781 26.059 19.232 1.00 37.62 95 THR A N 1
ATOM 729 C CA . THR A 1 95 ? 5.896 27.036 19.319 1.00 37.62 95 THR A CA 1
ATOM 730 C C . THR A 1 95 ? 5.680 27.954 18.100 1.00 37.62 95 THR A C 1
ATOM 732 O O . THR A 1 95 ? 5.598 27.447 16.991 1.00 37.62 95 THR A O 1
ATOM 735 N N . GLY A 1 96 ? 5.312 29.233 18.194 1.00 38.25 96 GLY A N 1
ATOM 736 C CA . GLY A 1 96 ? 5.999 30.309 18.895 1.00 38.25 96 GLY A CA 1
ATOM 737 C C . GLY A 1 96 ? 6.944 30.989 17.903 1.00 38.25 96 GLY A C 1
ATOM 738 O O . GLY A 1 96 ? 8.089 30.574 17.831 1.00 38.25 96 GLY A O 1
ATOM 739 N N . GLU A 1 97 ? 6.477 31.983 17.138 1.00 32.81 97 GLU A N 1
ATOM 740 C CA . GLU A 1 97 ? 7.374 32.949 16.482 1.00 32.81 97 GLU A CA 1
ATOM 741 C C . GLU A 1 97 ? 6.639 34.283 16.228 1.00 32.81 97 GLU A C 1
ATOM 743 O O . GLU A 1 97 ? 5.820 34.409 15.3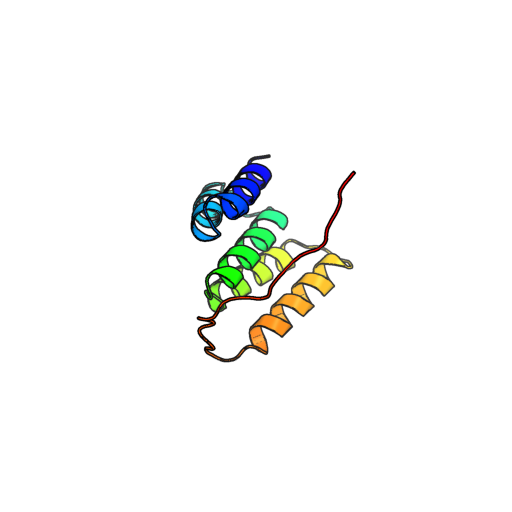19 1.00 32.81 97 GLU A O 1
ATOM 748 N N . GLU A 1 98 ? 6.888 35.245 17.124 1.00 32.75 98 GLU A N 1
ATOM 749 C CA . GLU A 1 98 ? 6.896 36.696 16.852 1.00 32.75 98 GLU A CA 1
ATOM 750 C C . GLU A 1 98 ? 8.246 37.039 16.172 1.00 32.75 98 GLU A C 1
ATOM 752 O O . GLU A 1 98 ? 9.209 36.289 16.378 1.00 32.75 98 GLU A O 1
ATOM 757 N N . PRO A 1 99 ? 8.357 38.099 15.343 1.00 45.38 99 PRO A N 1
ATOM 758 C CA . PRO A 1 99 ? 8.388 39.497 15.819 1.00 45.38 99 PRO A CA 1
ATOM 759 C C . PRO A 1 99 ? 7.500 40.500 15.059 1.00 45.38 99 PRO A C 1
ATOM 761 O O . PRO A 1 99 ? 7.108 40.230 13.901 1.00 45.38 99 PRO A O 1
#

Mean predicted aligned error: 9.99 Å

Nearest PDB structures (foldseek):
  6fd7-assembly1_A  TM=7.997E-01  e=3.557E-02  Homo sapiens
  6i57-assembly1_A  TM=7.797E-01  e=8.934E-02  Homo sapiens
  2xcc-assembly1_B  TM=7.313E-01  e=1.109E-01  Pseudomonas aeruginosa
  5aio-assembly1_A  TM=7.246E-01  e=3.105E-01  Saccharomyces cerevisiae
  1fch-assembly2_B  TM=8.089E-01  e=1.270E+00  Homo sapiens

Secondary structure (DSSP, 8-state):
-HHHHHHHHHHHT-HHHHHHHHHHS--TT-HHHHHHHHHHHHHTT-HHHHHHHHHHHHHT--SSHHHHHHHHHHHHHHH--S-----------------

Sequence (99 aa):
MELNRAIAVAETEGPEAGLRIVDGLGLHDFRYLHSTRAELLRRLGRTGEARDAYRRARALTDDGAERRFLERRLTELAAEPATEPATESAAGPATGEEP

Organism: Actinoplanes missouriensis (strain ATCC 14538 / DSM 43046 / CBS 188.64 / JCM 3121 / NBRC 102363 / NCIMB 12654 / NRRL B-3342 / UNCC 431) (NCBI:txid512565)

pLDDT: mean 77.95, std 19.18, range [32.5, 93.94]

InterPro domains:
  IPR011990 Tetratricopeptide-like helical domain superfamily [SSF48452] (32-87)

Foldseek 3Di:
DQLVVLVVCCVVVNLVSSLVSLVVPPPQLDLVSLQSNLVSCVRVVVLVSSLVSLVSSLVSDDDDPVNVVSVVVNVVSVVDPDDDPPDDDDDDDDDDDDD